Protein AF-A0A2V8VCF5-F1 (afdb_monomer_lite)

Structure (mmCIF, N/CA/C/O backbone):
data_AF-A0A2V8VCF5-F1
#
_entry.id   AF-A0A2V8VCF5-F1
#
loop_
_atom_site.group_PDB
_atom_site.id
_atom_site.type_symbol
_atom_site.label_atom_id
_atom_site.label_alt_id
_atom_site.label_comp_id
_atom_site.label_asym_id
_atom_site.label_entity_id
_atom_site.label_seq_id
_atom_site.pdbx_PDB_ins_code
_atom_site.Cartn_x
_atom_site.Cartn_y
_atom_site.Cartn_z
_atom_site.occupancy
_atom_site.B_iso_or_equiv
_atom_site.auth_seq_id
_atom_site.auth_comp_id
_atom_site.auth_asym_id
_atom_site.auth_atom_id
_atom_site.pdbx_PDB_model_num
ATOM 1 N N . GLY A 1 1 ? -1.513 12.590 6.976 1.00 92.75 1 GLY A N 1
ATOM 2 C CA . GLY A 1 1 ? -1.203 11.803 5.775 1.00 92.75 1 GLY A CA 1
ATOM 3 C C . GLY A 1 1 ? -0.279 10.657 6.103 1.00 92.75 1 GLY A C 1
ATOM 4 O O . GLY A 1 1 ? 0.173 10.561 7.237 1.00 92.75 1 GLY A O 1
ATOM 5 N N . VAL A 1 2 ? -0.005 9.816 5.111 1.00 96.81 2 VAL A N 1
ATOM 6 C CA . VAL A 1 2 ? 0.948 8.700 5.168 1.00 96.81 2 VAL A CA 1
ATOM 7 C C . VAL A 1 2 ? 1.979 8.913 4.069 1.00 96.81 2 VAL A C 1
ATOM 9 O O . VAL A 1 2 ? 1.598 9.116 2.916 1.00 96.81 2 VAL A O 1
ATOM 12 N N . LEU A 1 3 ? 3.261 8.882 4.429 1.00 97.19 3 LEU A N 1
ATOM 13 C CA . LEU A 1 3 ? 4.371 8.872 3.483 1.00 97.19 3 LEU A CA 1
ATOM 14 C C . LEU A 1 3 ? 4.954 7.462 3.444 1.00 97.19 3 LEU A C 1
ATOM 16 O O . LEU A 1 3 ? 5.462 6.978 4.452 1.00 97.19 3 LEU A O 1
ATOM 20 N N . LEU A 1 4 ? 4.890 6.827 2.281 1.00 97.69 4 LEU A N 1
ATOM 21 C CA . LEU A 1 4 ? 5.624 5.608 1.995 1.00 97.69 4 LEU A CA 1
ATOM 22 C C . LEU A 1 4 ? 6.965 5.984 1.366 1.00 97.69 4 LEU A C 1
ATOM 24 O O . LEU A 1 4 ? 7.001 6.680 0.350 1.00 97.69 4 LEU A O 1
ATOM 28 N N . VAL A 1 5 ? 8.043 5.480 1.960 1.00 97.62 5 VAL A N 1
ATOM 29 C CA . VAL A 1 5 ? 9.388 5.484 1.384 1.00 97.62 5 VAL A CA 1
ATOM 30 C C . VAL A 1 5 ? 9.850 4.038 1.348 1.00 97.62 5 VAL A C 1
ATOM 32 O O . VAL A 1 5 ? 9.853 3.373 2.384 1.00 97.62 5 VAL A O 1
ATOM 35 N N . ALA A 1 6 ? 10.217 3.546 0.171 1.00 96.56 6 ALA A N 1
ATOM 36 C CA . ALA A 1 6 ? 10.722 2.191 0.005 1.00 96.56 6 ALA A CA 1
ATOM 37 C C . ALA A 1 6 ? 12.026 2.187 -0.793 1.00 96.56 6 ALA A C 1
ATOM 39 O O . ALA A 1 6 ? 12.244 3.024 -1.670 1.00 96.56 6 ALA A O 1
ATOM 40 N N . SER A 1 7 ? 12.863 1.206 -0.485 1.00 96.75 7 SER A N 1
ATOM 41 C CA . SER A 1 7 ? 14.028 0.804 -1.265 1.00 96.75 7 SER A CA 1
ATOM 42 C C . SER A 1 7 ? 13.925 -0.689 -1.563 1.00 96.75 7 SER A C 1
ATOM 44 O O . SER A 1 7 ? 13.245 -1.423 -0.842 1.00 96.75 7 SER A O 1
ATOM 46 N N . ASN A 1 8 ? 14.591 -1.139 -2.628 1.00 95.56 8 ASN A N 1
ATOM 47 C CA . ASN A 1 8 ? 14.553 -2.529 -3.093 1.00 95.56 8 ASN A CA 1
ATOM 48 C C . ASN A 1 8 ? 13.132 -3.050 -3.379 1.00 95.56 8 ASN A C 1
ATOM 50 O O . ASN A 1 8 ? 12.873 -4.245 -3.243 1.00 95.56 8 ASN A O 1
ATOM 54 N N . LEU A 1 9 ? 12.206 -2.168 -3.765 1.00 97.19 9 LEU A N 1
ATOM 55 C CA . LEU A 1 9 ? 10.868 -2.557 -4.187 1.00 97.19 9 LEU A CA 1
ATOM 56 C C . LEU A 1 9 ? 10.916 -2.924 -5.679 1.00 97.19 9 LEU A C 1
ATOM 58 O O . LEU A 1 9 ? 11.174 -2.036 -6.496 1.00 97.19 9 LEU A O 1
ATOM 62 N N . PRO A 1 10 ? 10.692 -4.194 -6.066 1.00 96.56 10 PRO A N 1
ATOM 63 C CA . PRO A 1 10 ? 10.818 -4.614 -7.460 1.00 96.56 10 PRO A CA 1
ATOM 64 C C . PRO A 1 10 ? 9.954 -3.774 -8.399 1.00 96.56 10 PRO A C 1
ATOM 66 O O . PRO A 1 10 ? 8.858 -3.364 -8.025 1.00 96.56 10 PRO A O 1
ATOM 69 N N . ALA A 1 11 ? 10.419 -3.536 -9.625 1.00 96.38 11 ALA A N 1
ATOM 70 C CA . ALA A 1 11 ? 9.587 -2.892 -10.635 1.00 96.38 11 ALA A CA 1
ATOM 71 C C . ALA A 1 11 ? 8.301 -3.718 -10.849 1.00 96.38 11 ALA A C 1
ATOM 73 O O . ALA A 1 11 ? 8.389 -4.942 -11.030 1.00 96.38 11 ALA A O 1
ATOM 74 N N . PRO A 1 12 ? 7.104 -3.102 -10.817 1.00 96.31 12 PRO A N 1
ATOM 75 C CA . PRO A 1 12 ? 5.870 -3.839 -11.031 1.00 96.31 12 PRO A CA 1
ATOM 76 C C . PRO A 1 12 ? 5.860 -4.426 -12.455 1.00 96.31 12 PRO A C 1
ATOM 78 O O . PRO A 1 12 ? 6.168 -3.713 -13.414 1.00 96.31 12 PRO A O 1
ATOM 81 N N . PRO A 1 13 ? 5.500 -5.712 -12.632 1.00 96.50 13 PRO A N 1
ATOM 82 C CA . PRO A 1 13 ? 5.366 -6.307 -13.958 1.00 96.50 13 PRO A CA 1
ATOM 83 C C . PRO A 1 13 ? 4.349 -5.564 -14.833 1.00 96.50 13 PRO A C 1
ATOM 85 O O . PRO A 1 13 ? 3.465 -4.864 -14.334 1.00 96.50 13 PRO A O 1
ATOM 88 N N . ALA A 1 14 ? 4.406 -5.784 -16.148 1.00 96.81 14 ALA A N 1
ATOM 89 C CA . ALA A 1 14 ? 3.449 -5.192 -17.079 1.00 96.81 14 ALA A CA 1
ATOM 90 C C . ALA A 1 14 ? 1.989 -5.468 -16.655 1.00 96.81 14 ALA A C 1
ATOM 92 O O . ALA A 1 14 ? 1.600 -6.604 -16.379 1.00 96.81 14 ALA A O 1
ATOM 93 N N . GLY A 1 15 ? 1.176 -4.409 -16.599 1.00 97.44 15 GLY A N 1
ATOM 94 C CA . GLY A 1 15 ? -0.229 -4.481 -16.183 1.00 97.44 15 GLY A CA 1
ATOM 95 C C . GLY A 1 15 ? -0.462 -4.546 -14.668 1.00 97.44 15 GLY A C 1
ATOM 96 O O . GLY A 1 15 ? -1.616 -4.687 -14.244 1.00 97.44 15 GLY A O 1
ATOM 97 N N . LYS A 1 16 ? 0.592 -4.426 -13.852 1.00 98.38 16 LYS A N 1
ATOM 98 C CA . LYS A 1 16 ? 0.521 -4.347 -12.390 1.00 98.38 16 LYS A CA 1
ATOM 99 C C . LYS A 1 16 ? 0.939 -2.970 -11.866 1.00 98.38 16 LYS A C 1
ATOM 101 O O . LYS A 1 16 ? 1.604 -2.210 -12.559 1.00 98.38 16 LYS A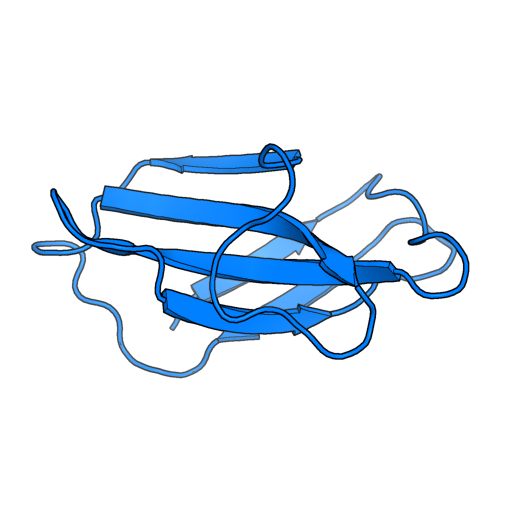 O 1
ATOM 106 N N . ILE A 1 17 ? 0.525 -2.660 -10.642 1.00 98.62 17 ILE A N 1
ATOM 107 C CA . ILE A 1 17 ? 0.872 -1.438 -9.909 1.00 98.62 17 ILE A CA 1
ATOM 108 C C . ILE A 1 17 ? 0.874 -1.726 -8.409 1.00 98.62 17 ILE A C 1
ATOM 110 O O . ILE A 1 17 ? 0.199 -2.657 -7.968 1.00 98.62 17 ILE A O 1
ATOM 114 N N . TYR A 1 18 ? 1.604 -0.945 -7.619 1.00 98.56 18 TYR A N 1
ATOM 115 C CA . TYR A 1 18 ? 1.458 -1.010 -6.172 1.00 98.56 18 TYR A CA 1
ATOM 116 C C . TYR A 1 18 ? 0.284 -0.152 -5.717 1.00 98.56 18 TYR A C 1
ATOM 118 O O . TYR A 1 18 ? 0.098 0.967 -6.193 1.00 98.56 18 TYR A O 1
ATOM 126 N N . GLU A 1 19 ? -0.489 -0.666 -4.771 1.00 98.69 19 GLU A N 1
ATOM 127 C CA . GLU A 1 19 ? -1.580 0.067 -4.142 1.00 98.69 19 GLU A CA 1
ATOM 128 C C . GLU A 1 19 ? -1.357 0.126 -2.637 1.00 98.69 19 GLU A C 1
ATOM 130 O O . GLU A 1 19 ? -1.112 -0.895 -1.991 1.00 98.69 19 GLU A O 1
ATOM 135 N N . MET A 1 20 ? -1.402 1.338 -2.084 1.00 98.62 20 MET A N 1
ATOM 136 C CA . MET A 1 20 ? -1.365 1.557 -0.643 1.00 98.62 20 MET A CA 1
ATOM 137 C C . MET A 1 20 ? -2.781 1.509 -0.078 1.00 98.62 20 MET A C 1
ATOM 139 O O . MET A 1 20 ? -3.707 2.047 -0.677 1.00 98.62 20 MET A O 1
ATOM 143 N N . TRP A 1 21 ? -2.929 0.950 1.118 1.00 98.50 21 TRP A N 1
ATOM 144 C CA . TRP A 1 21 ? -4.200 0.801 1.813 1.00 98.50 21 TRP A CA 1
ATOM 145 C C . TRP A 1 21 ? -4.112 1.338 3.235 1.00 98.50 21 TRP A C 1
ATOM 147 O O . TRP A 1 21 ? -3.145 1.068 3.949 1.00 98.50 21 TRP A O 1
ATOM 157 N N . ILE A 1 22 ? -5.157 2.040 3.670 1.00 98.25 22 ILE A N 1
ATOM 158 C CA . ILE A 1 22 ? -5.395 2.355 5.082 1.00 98.25 22 ILE A CA 1
ATOM 159 C C . ILE A 1 22 ? -6.375 1.317 5.618 1.00 98.25 22 ILE A C 1
ATOM 161 O O . ILE A 1 22 ? -7.487 1.194 5.108 1.00 98.25 22 ILE A O 1
ATOM 165 N N . ILE A 1 23 ? -5.974 0.568 6.641 1.00 97.94 23 ILE A N 1
ATOM 166 C CA . ILE A 1 23 ? -6.778 -0.502 7.234 1.00 97.94 23 ILE A CA 1
ATOM 167 C C . ILE A 1 23 ? -7.288 -0.029 8.601 1.00 97.94 23 ILE A C 1
ATOM 169 O O . ILE A 1 23 ? -6.492 0.109 9.536 1.00 97.94 23 ILE A O 1
ATOM 173 N N . PRO A 1 24 ? -8.598 0.231 8.760 1.00 97.44 24 PRO A N 1
ATOM 174 C CA . PRO A 1 24 ? -9.181 0.578 10.051 1.00 97.44 24 PRO A CA 1
ATOM 175 C C . PRO A 1 24 ? -9.165 -0.608 11.022 1.00 97.44 24 PRO A C 1
ATOM 177 O O . PRO A 1 24 ? -9.219 -1.768 10.610 1.00 97.44 24 PRO A O 1
ATOM 180 N N . LYS A 1 25 ? -9.184 -0.332 12.328 1.00 97.00 25 LYS A N 1
ATOM 181 C CA . LYS A 1 25 ? -9.388 -1.355 13.363 1.00 97.00 25 LYS A CA 1
ATOM 182 C C . LYS A 1 25 ? -10.755 -2.017 13.155 1.00 97.00 25 LYS A C 1
ATOM 184 O O . LYS A 1 25 ? -11.785 -1.367 13.304 1.00 97.00 25 LYS A O 1
ATOM 189 N N . GLY A 1 26 ? -10.756 -3.294 12.768 1.00 92.88 26 GLY A N 1
ATOM 190 C CA . GLY A 1 26 ? -11.976 -4.063 12.482 1.00 92.88 26 GLY A CA 1
ATOM 191 C C . GLY A 1 26 ? -12.726 -3.648 11.207 1.00 92.88 26 GLY A C 1
ATOM 192 O O . GLY A 1 26 ? -13.867 -4.064 11.020 1.00 92.88 26 GLY A O 1
ATOM 193 N N . GLY A 1 27 ? -12.120 -2.823 10.346 1.00 93.81 27 GLY A N 1
ATOM 194 C CA . GLY A 1 27 ? -12.737 -2.326 9.115 1.00 93.81 27 GLY A CA 1
ATOM 195 C C . GLY A 1 27 ? -12.142 -2.927 7.843 1.00 93.81 27 GLY A C 1
ATOM 196 O O . GLY A 1 27 ? -11.166 -3.674 7.873 1.00 93.81 27 GLY A O 1
ATOM 197 N N . LYS A 1 28 ? -12.735 -2.569 6.699 1.00 96.88 28 LYS A N 1
ATOM 198 C CA . LYS A 1 28 ? -12.218 -2.945 5.377 1.00 96.88 28 LYS A CA 1
ATOM 199 C C . LYS A 1 28 ? -11.082 -2.005 4.949 1.00 96.88 28 LYS A C 1
ATOM 201 O O . LYS A 1 28 ? -11.159 -0.817 5.265 1.00 96.88 28 LYS A O 1
ATOM 206 N N . PRO A 1 29 ? -10.068 -2.501 4.217 1.00 97.81 29 PRO A N 1
ATOM 207 C CA . PRO A 1 29 ? -9.041 -1.655 3.617 1.00 97.81 29 PRO A CA 1
ATOM 208 C C . PRO A 1 29 ? -9.660 -0.579 2.720 1.00 97.81 29 PRO A C 1
ATOM 210 O O . PRO A 1 29 ? -10.534 -0.879 1.910 1.00 97.81 29 PRO A O 1
ATOM 213 N N . ALA A 1 30 ? -9.201 0.661 2.865 1.00 97.12 30 ALA A N 1
ATOM 214 C CA . ALA A 1 30 ? -9.556 1.773 1.992 1.00 97.12 30 ALA A CA 1
ATOM 215 C C . ALA A 1 30 ? -8.361 2.130 1.092 1.00 97.12 30 ALA A C 1
ATOM 217 O O . ALA A 1 30 ? -7.236 2.204 1.608 1.00 97.12 30 ALA A O 1
ATOM 218 N N . PRO A 1 31 ? -8.573 2.363 -0.217 1.00 97.44 31 PRO A N 1
ATOM 219 C CA . PRO A 1 31 ? -7.492 2.691 -1.135 1.00 97.44 31 PRO A CA 1
ATOM 220 C C . PRO A 1 31 ? -6.875 4.040 -0.756 1.00 97.44 31 PRO A C 1
ATOM 222 O O . PRO A 1 31 ? -7.561 5.044 -0.554 1.00 97.44 31 PRO A O 1
ATOM 225 N N . ALA A 1 32 ? -5.553 4.059 -0.649 1.00 97.50 32 ALA A N 1
ATOM 226 C CA . ALA A 1 32 ? -4.751 5.225 -0.293 1.00 97.50 32 ALA A CA 1
ATOM 227 C C . ALA A 1 32 ? -3.846 5.688 -1.448 1.00 97.50 32 ALA A C 1
ATOM 229 O O . ALA A 1 32 ? -3.032 6.602 -1.278 1.00 97.50 32 ALA A O 1
ATOM 230 N N . GLY A 1 33 ? -4.031 5.109 -2.634 1.00 97.88 33 GLY A N 1
ATOM 231 C CA . GLY A 1 33 ? -3.443 5.549 -3.892 1.00 97.88 33 GLY A CA 1
ATOM 232 C C . GLY A 1 33 ? -2.516 4.516 -4.520 1.00 97.88 33 GLY A C 1
ATOM 233 O O . GLY A 1 33 ? -1.970 3.641 -3.846 1.00 97.88 33 GLY A O 1
ATOM 234 N N . LEU A 1 34 ? -2.349 4.669 -5.829 1.00 98.25 34 LEU A N 1
ATOM 235 C CA . LEU A 1 34 ? -1.522 3.821 -6.673 1.00 98.25 34 LEU A CA 1
ATOM 236 C C . LEU A 1 34 ? -0.150 4.461 -6.891 1.00 98.25 34 LE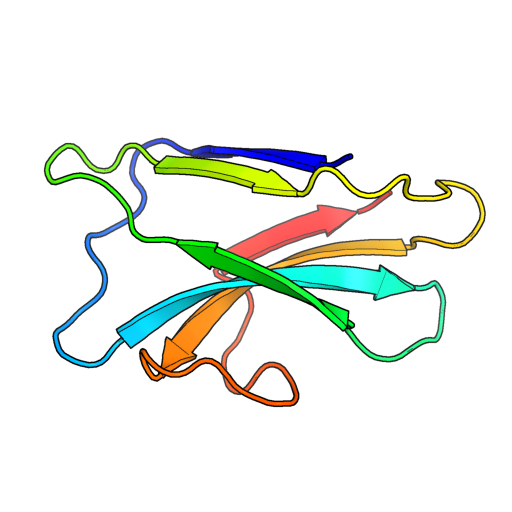U A C 1
ATOM 238 O O . LEU A 1 34 ? -0.053 5.681 -7.030 1.00 98.25 34 LEU A O 1
ATOM 242 N N . PHE A 1 35 ? 0.894 3.642 -6.964 1.00 98.19 35 PHE A N 1
ATOM 243 C CA . PHE A 1 35 ? 2.249 4.084 -7.280 1.00 98.19 35 PHE A CA 1
ATOM 244 C C . PHE A 1 35 ? 3.078 2.945 -7.890 1.00 98.19 35 PHE A C 1
ATOM 246 O O . PHE A 1 35 ? 2.712 1.771 -7.832 1.00 98.19 35 PHE A O 1
ATOM 253 N N . ALA A 1 36 ? 4.216 3.291 -8.480 1.00 97.62 36 ALA A N 1
ATOM 254 C CA . ALA A 1 36 ? 5.209 2.340 -8.964 1.00 97.62 36 ALA A CA 1
ATOM 255 C C . ALA A 1 36 ? 6.566 2.654 -8.329 1.00 97.62 36 ALA A C 1
ATOM 257 O O . ALA A 1 36 ? 6.811 3.792 -7.919 1.00 97.62 36 ALA A O 1
ATOM 258 N N . SER A 1 37 ? 7.434 1.652 -8.240 1.00 97.25 37 SER A N 1
ATOM 259 C CA . SER A 1 37 ? 8.852 1.886 -7.991 1.00 97.25 37 SER A CA 1
ATOM 260 C C . SER A 1 37 ? 9.550 2.384 -9.257 1.00 97.25 37 SER A C 1
ATOM 262 O O . SER A 1 37 ? 9.149 2.072 -10.380 1.00 97.25 37 SER A O 1
ATOM 264 N N . SER A 1 38 ? 10.600 3.169 -9.050 1.00 95.69 38 SER A N 1
ATOM 265 C CA . SER A 1 38 ? 11.593 3.549 -10.049 1.00 95.69 38 SER A CA 1
ATOM 266 C C . SER A 1 38 ? 12.456 2.345 -10.453 1.00 95.69 38 SER A C 1
ATOM 268 O O . SER A 1 38 ? 12.465 1.314 -9.777 1.00 95.69 38 SER A O 1
ATOM 270 N N . GLU A 1 39 ? 13.233 2.481 -11.531 1.00 93.19 39 GLU A N 1
ATOM 271 C CA . GLU A 1 39 ? 14.130 1.419 -12.027 1.00 93.19 39 GLU A CA 1
ATOM 272 C C . GLU A 1 39 ? 15.186 0.974 -11.001 1.00 93.19 39 GLU A C 1
ATOM 274 O O . GLU A 1 39 ? 15.583 -0.188 -10.986 1.00 93.19 39 GLU A O 1
ATOM 279 N N . ASP A 1 40 ? 15.604 1.871 -10.106 1.00 94.69 40 ASP A N 1
ATOM 280 C CA . ASP A 1 40 ? 16.540 1.589 -9.010 1.00 94.69 40 ASP A CA 1
ATOM 281 C C . ASP A 1 40 ? 15.874 0.932 -7.781 1.00 94.69 40 ASP A C 1
ATOM 283 O O . ASP A 1 40 ? 16.512 0.727 -6.747 1.00 94.69 40 ASP A O 1
ATOM 287 N N . GLY A 1 41 ? 14.583 0.601 -7.877 1.00 96.12 41 GLY A N 1
ATOM 288 C CA . GLY A 1 41 ? 13.800 -0.012 -6.809 1.00 96.12 41 GLY A CA 1
ATOM 289 C C . GLY A 1 41 ? 13.379 0.954 -5.701 1.00 96.12 41 GLY A C 1
ATOM 290 O O . GLY A 1 41 ? 12.878 0.507 -4.664 1.00 96.12 41 GLY A O 1
ATOM 291 N N . THR A 1 42 ? 13.574 2.264 -5.875 1.00 98.06 42 THR A N 1
ATOM 292 C CA . THR A 1 42 ? 13.054 3.271 -4.944 1.00 98.06 42 THR A CA 1
ATOM 293 C C . THR A 1 42 ? 11.580 3.557 -5.205 1.00 98.06 42 THR A C 1
ATOM 295 O O . THR A 1 42 ? 11.111 3.503 -6.338 1.00 98.06 42 THR A O 1
ATOM 298 N N . ALA A 1 43 ? 10.819 3.878 -4.161 1.00 97.75 43 ALA A N 1
ATOM 299 C CA . ALA A 1 43 ? 9.456 4.375 -4.315 1.00 97.75 43 ALA A CA 1
ATOM 300 C C . ALA A 1 43 ? 9.135 5.438 -3.266 1.00 97.75 43 ALA A C 1
ATOM 302 O O . ALA A 1 43 ? 9.514 5.315 -2.098 1.00 97.75 43 ALA A O 1
ATOM 303 N N . LEU A 1 44 ? 8.393 6.459 -3.692 1.00 97.56 44 LEU A N 1
ATOM 304 C CA . LEU A 1 44 ? 7.875 7.520 -2.839 1.00 97.56 44 LEU A CA 1
ATOM 305 C C . LEU A 1 44 ? 6.391 7.713 -3.142 1.00 97.56 44 LEU A C 1
ATOM 307 O O . LEU A 1 44 ? 6.029 8.050 -4.268 1.00 97.56 44 LEU A O 1
ATOM 311 N N . HIS A 1 45 ? 5.531 7.539 -2.141 1.00 98.12 45 HIS A N 1
ATOM 312 C CA . HIS A 1 45 ? 4.096 7.786 -2.287 1.00 98.12 45 HIS A CA 1
ATOM 313 C C . HIS A 1 45 ? 3.544 8.535 -1.081 1.00 98.12 45 HIS A C 1
ATOM 315 O O . HIS A 1 45 ? 3.808 8.172 0.062 1.00 98.12 45 HIS A O 1
ATOM 321 N N . LEU A 1 46 ? 2.768 9.590 -1.331 1.00 97.9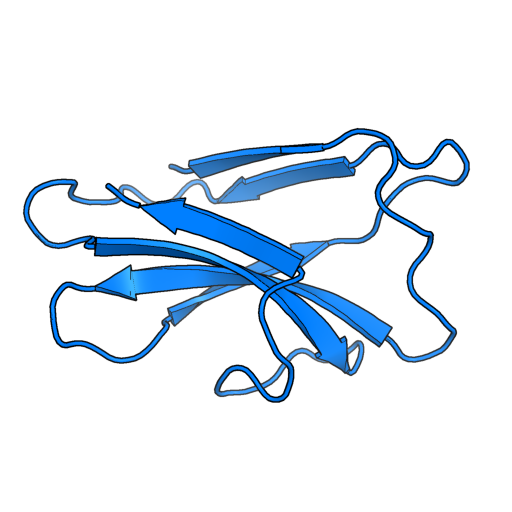4 46 LEU A N 1
ATOM 322 C CA . LEU A 1 46 ? 2.193 10.434 -0.287 1.00 97.94 46 LEU A CA 1
ATOM 323 C C . LEU A 1 46 ? 0.669 10.423 -0.375 1.00 97.94 46 LEU A C 1
ATOM 325 O O . LEU A 1 46 ? 0.074 11.059 -1.245 1.00 97.94 46 LEU A O 1
ATOM 329 N N . HIS A 1 47 ? 0.033 9.805 0.614 1.00 97.44 47 HIS A N 1
ATOM 330 C CA . HIS A 1 47 ? -1.387 9.994 0.864 1.00 97.44 47 HIS A CA 1
ATOM 331 C C . HIS A 1 47 ? -1.592 11.200 1.778 1.00 97.44 47 HIS A C 1
ATOM 333 O O . HIS A 1 47 ? -1.224 11.184 2.954 1.00 97.44 47 HIS A O 1
ATOM 339 N N . ARG A 1 48 ? -2.165 12.279 1.240 1.00 95.88 48 ARG A N 1
ATOM 340 C CA . ARG A 1 48 ? -2.243 13.570 1.944 1.00 95.88 48 ARG A CA 1
ATOM 341 C C . ARG A 1 48 ? -3.356 13.642 2.987 1.00 95.88 48 ARG A C 1
ATOM 343 O O . ARG A 1 48 ? -3.227 14.421 3.929 1.00 95.88 48 ARG A O 1
ATOM 350 N N . THR A 1 49 ? -4.400 12.824 2.870 1.00 94.69 49 THR A N 1
ATOM 351 C CA . THR A 1 49 ? -5.547 12.874 3.786 1.00 94.69 49 THR A CA 1
ATOM 352 C C . THR A 1 49 ? -5.125 12.556 5.217 1.00 94.69 49 THR A C 1
ATOM 354 O O . THR A 1 49 ? -4.254 11.717 5.476 1.00 94.69 49 THR A O 1
ATOM 357 N N . THR A 1 50 ? -5.711 13.270 6.173 1.00 93.62 50 THR A N 1
ATOM 358 C CA . THR A 1 50 ? -5.500 13.011 7.596 1.00 93.62 50 THR A CA 1
ATOM 359 C C . THR A 1 50 ? -5.994 11.613 7.943 1.00 93.62 50 THR A C 1
ATOM 361 O O . THR A 1 50 ? -7.110 11.240 7.595 1.00 93.62 50 THR A O 1
ATOM 364 N N . ILE A 1 51 ? -5.159 10.856 8.650 1.00 93.50 51 ILE A N 1
ATOM 365 C CA . ILE A 1 51 ? -5.528 9.563 9.220 1.00 93.50 51 ILE A CA 1
ATOM 366 C C . ILE A 1 51 ? -5.593 9.699 10.737 1.00 93.50 51 ILE A C 1
ATOM 368 O O . ILE A 1 51 ? -4.844 10.478 11.327 1.00 93.50 51 ILE A O 1
ATOM 372 N N . SER A 1 52 ? -6.487 8.945 11.369 1.00 94.62 52 SER A N 1
ATOM 373 C CA . SER A 1 52 ? -6.576 8.866 12.826 1.00 94.62 52 SER A CA 1
ATOM 374 C C . SER A 1 52 ? -5.865 7.609 13.310 1.00 94.62 52 SER A C 1
ATOM 376 O O . SER A 1 52 ? -6.255 6.499 12.947 1.00 94.62 52 SER A O 1
ATOM 378 N N . LEU A 1 53 ? -4.847 7.767 14.158 1.00 93.31 53 LEU A N 1
ATOM 379 C CA . LEU A 1 53 ? -4.147 6.637 14.788 1.00 93.31 53 LEU A CA 1
ATOM 380 C C . LEU A 1 53 ? -5.044 5.885 15.786 1.00 93.31 53 LEU A C 1
ATOM 382 O O . LEU A 1 53 ? -4.863 4.697 16.037 1.00 93.31 53 LEU A O 1
ATOM 386 N N . ALA A 1 54 ? -6.069 6.551 16.326 1.00 96.44 54 ALA A N 1
ATOM 387 C CA . ALA A 1 54 ? -7.028 5.899 17.210 1.00 96.44 54 ALA A CA 1
ATOM 388 C C . ALA A 1 54 ? -7.847 4.831 16.465 1.00 96.44 54 ALA A C 1
ATOM 390 O O . ALA A 1 54 ? -8.139 3.782 17.041 1.00 96.44 54 ALA A O 1
ATOM 391 N N . THR A 1 55 ? -8.172 5.065 15.189 1.00 96.25 55 THR A N 1
ATOM 392 C CA . THR A 1 55 ? -9.063 4.204 14.392 1.00 96.25 55 THR A CA 1
ATOM 393 C C . THR A 1 55 ? -8.352 3.393 13.311 1.00 96.25 55 THR A C 1
ATOM 395 O O . THR A 1 55 ? -8.944 2.455 12.787 1.00 96.25 55 THR A O 1
ATOM 398 N N . THR A 1 56 ? -7.111 3.727 12.957 1.00 97.81 56 THR A N 1
ATOM 399 C CA . THR A 1 56 ? -6.313 2.976 11.974 1.00 97.81 56 THR A CA 1
ATOM 400 C C . THR A 1 56 ? -5.557 1.855 12.678 1.00 97.81 56 THR A C 1
ATOM 402 O O . THR A 1 56 ? -4.969 2.097 13.724 1.00 97.81 56 THR A O 1
ATOM 405 N N . GLY A 1 57 ? -5.606 0.636 12.141 1.00 97.88 57 GLY A N 1
ATOM 406 C CA . GLY A 1 57 ? -4.878 -0.519 12.675 1.00 97.88 57 GLY A CA 1
ATOM 407 C C . GLY A 1 57 ? -3.622 -0.866 11.879 1.00 97.88 57 GLY A C 1
ATOM 408 O O . GLY A 1 57 ? -2.656 -1.361 12.450 1.00 97.88 57 GLY A O 1
ATOM 409 N N . ALA A 1 58 ? -3.613 -0.611 10.568 1.00 98.06 58 ALA A N 1
ATOM 410 C CA . ALA A 1 58 ? -2.426 -0.827 9.748 1.00 98.06 58 ALA A CA 1
ATOM 411 C C . ALA A 1 58 ? -2.432 0.011 8.466 1.00 98.06 58 ALA A C 1
ATOM 413 O O . ALA A 1 58 ? -3.482 0.417 7.966 1.00 98.06 58 ALA A 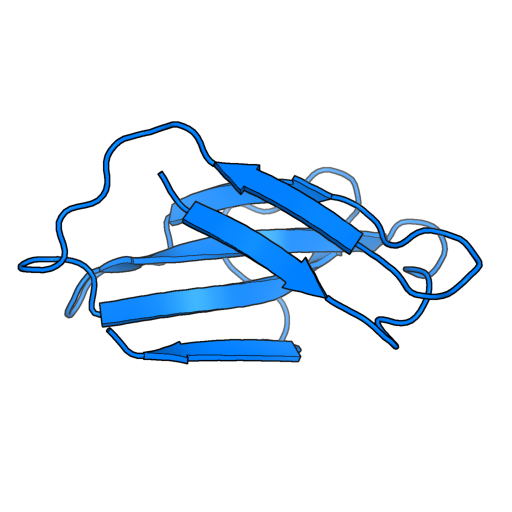O 1
ATOM 414 N N . ILE A 1 59 ? -1.241 0.200 7.908 1.00 98.19 59 ILE A N 1
ATOM 415 C CA . ILE A 1 59 ? -1.021 0.548 6.506 1.00 98.19 59 ILE A CA 1
ATOM 416 C C . ILE A 1 59 ? -0.496 -0.699 5.798 1.00 98.19 59 ILE A C 1
ATOM 418 O O . ILE A 1 59 ? 0.357 -1.404 6.340 1.00 98.19 59 ILE A O 1
ATOM 422 N N . ALA A 1 60 ? -0.984 -0.972 4.592 1.00 98.44 60 ALA A N 1
ATOM 423 C CA . ALA A 1 60 ? -0.500 -2.078 3.772 1.00 98.44 60 ALA A CA 1
ATOM 424 C C . ALA A 1 60 ? -0.198 -1.623 2.343 1.00 98.44 60 ALA A C 1
ATOM 426 O O . ALA A 1 60 ? -0.783 -0.656 1.862 1.00 98.44 60 ALA A O 1
ATOM 427 N N . VAL A 1 61 ? 0.696 -2.335 1.662 1.00 98.56 61 VAL A N 1
ATOM 428 C CA . VAL A 1 61 ? 0.957 -2.175 0.226 1.00 98.56 61 VAL A CA 1
ATOM 429 C C . VAL A 1 61 ? 0.816 -3.527 -0.449 1.00 98.56 61 VAL A C 1
ATOM 431 O O . VAL A 1 61 ? 1.378 -4.508 0.037 1.00 98.56 61 VAL A O 1
ATOM 434 N N . THR A 1 62 ? 0.107 -3.582 -1.570 1.00 98.62 62 THR A N 1
ATOM 435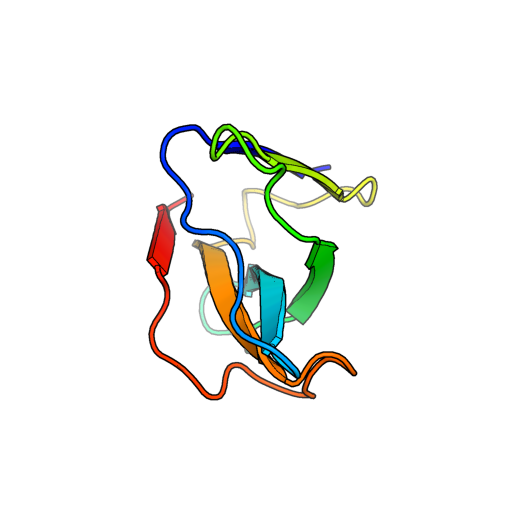 C CA . THR A 1 62 ? -0.111 -4.805 -2.358 1.00 98.62 62 THR A CA 1
ATOM 436 C C . THR A 1 62 ? 0.246 -4.580 -3.830 1.00 98.62 62 THR A C 1
ATOM 438 O O . THR A 1 62 ? 0.407 -3.435 -4.251 1.00 98.62 62 THR A O 1
ATOM 441 N N . LEU A 1 63 ? 0.415 -5.656 -4.613 1.00 98.44 63 LEU A N 1
ATOM 442 C CA . LEU A 1 63 ? 0.705 -5.594 -6.054 1.00 98.44 63 LEU A CA 1
ATOM 443 C C . LEU A 1 63 ? -0.555 -5.940 -6.863 1.00 98.44 63 LEU A C 1
ATOM 445 O O . LEU A 1 63 ? -0.866 -7.104 -7.140 1.00 98.44 63 LEU A O 1
ATOM 449 N N . GLU A 1 64 ? -1.270 -4.908 -7.282 1.00 98.56 64 GLU A N 1
ATOM 450 C CA . GLU A 1 64 ? -2.604 -4.991 -7.872 1.00 98.56 64 GLU A CA 1
ATOM 451 C C . GLU A 1 64 ? -2.587 -4.773 -9.386 1.00 98.56 64 GLU A C 1
ATOM 453 O O . GLU A 1 64 ? -1.545 -4.544 -10.000 1.00 98.56 64 GLU A O 1
ATOM 458 N N . ARG A 1 65 ? -3.747 -4.905 -10.039 1.00 98.00 65 ARG A N 1
ATOM 459 C CA . ARG A 1 65 ? -3.889 -4.537 -11.458 1.00 98.00 65 ARG A CA 1
ATOM 460 C C . ARG A 1 65 ? -3.705 -3.028 -11.624 1.00 98.00 65 ARG A C 1
ATOM 462 O O . ARG A 1 65 ? -4.178 -2.266 -10.795 1.00 98.00 65 ARG A O 1
ATOM 469 N N . ALA A 1 66 ? -3.100 -2.601 -12.733 1.00 95.38 66 ALA A N 1
ATOM 470 C CA . ALA A 1 66 ? -2.723 -1.201 -12.972 1.00 95.38 66 ALA A CA 1
ATOM 471 C C . ALA A 1 66 ? -3.861 -0.158 -12.869 1.00 95.38 66 ALA A C 1
ATOM 473 O O . ALA A 1 66 ? -3.579 1.022 -12.695 1.00 95.38 66 ALA A O 1
ATOM 474 N N . GLY A 1 67 ? -5.129 -0.575 -12.964 1.00 92.62 67 GLY A N 1
ATOM 475 C CA . GLY A 1 67 ? -6.297 0.297 -12.780 1.00 92.62 67 GLY A CA 1
ATOM 476 C C . GLY A 1 67 ? -6.754 0.477 -11.327 1.00 92.62 67 GLY A C 1
ATOM 477 O O . GLY A 1 67 ? -7.745 1.166 -11.107 1.00 92.62 67 GLY A O 1
ATOM 478 N N . GLY A 1 68 ? -6.070 -0.145 -10.362 1.00 92.81 68 GLY A N 1
ATOM 479 C CA . GLY A 1 68 ? -6.554 -0.289 -8.991 1.00 92.81 68 GLY A CA 1
ATOM 480 C C . GLY A 1 68 ? -7.640 -1.358 -8.868 1.00 92.81 68 GLY A C 1
ATOM 481 O O . GLY A 1 68 ? -8.097 -1.939 -9.861 1.00 92.81 68 GLY A O 1
ATOM 482 N N . VAL A 1 69 ? -8.021 -1.651 -7.630 1.00 96.62 69 VAL A N 1
ATOM 483 C CA . VAL A 1 69 ? -9.063 -2.626 -7.281 1.00 96.62 69 VAL A CA 1
ATOM 484 C C . VAL A 1 69 ? -9.917 -2.092 -6.130 1.00 96.62 69 VAL A C 1
ATOM 486 O O . VAL A 1 69 ? -9.483 -1.233 -5.374 1.00 96.62 69 VAL A O 1
ATOM 489 N N . ASP A 1 70 ? -11.136 -2.609 -5.961 1.00 96.19 70 ASP A N 1
ATOM 490 C CA . ASP A 1 70 ? -12.027 -2.155 -4.876 1.00 96.19 70 ASP A CA 1
ATOM 491 C C . ASP A 1 70 ? -11.620 -2.702 -3.493 1.00 96.19 70 ASP A C 1
ATOM 493 O O . ASP A 1 70 ? -12.032 -2.183 -2.454 1.00 96.19 70 ASP A O 1
ATOM 497 N N . ALA A 1 71 ? -10.830 -3.777 -3.469 1.00 97.31 71 ALA A N 1
ATOM 498 C CA . ALA A 1 71 ? -10.253 -4.383 -2.275 1.00 97.31 71 ALA A CA 1
ATOM 499 C C . ALA A 1 71 ? -8.967 -5.140 -2.652 1.00 97.31 71 ALA A C 1
ATOM 501 O O . ALA A 1 71 ? -8.889 -5.629 -3.783 1.00 97.31 71 ALA A O 1
ATOM 502 N N . PRO A 1 72 ? -7.998 -5.300 -1.726 1.00 97.94 72 PRO A N 1
ATOM 503 C CA . PRO A 1 72 ? -6.776 -6.061 -1.980 1.00 97.94 72 PRO A CA 1
ATOM 504 C C . PRO A 1 72 ? -7.058 -7.425 -2.613 1.00 97.94 72 PRO A C 1
ATOM 506 O O . PRO A 1 72 ? -7.809 -8.224 -2.048 1.00 97.94 72 PRO A O 1
ATOM 509 N N . THR A 1 73 ? -6.445 -7.711 -3.765 1.00 98.25 73 THR A N 1
ATOM 510 C CA . THR A 1 73 ? -6.562 -9.029 -4.419 1.00 98.25 73 THR A CA 1
ATOM 511 C C . THR A 1 73 ? -5.328 -9.896 -4.211 1.00 98.25 73 THR A C 1
ATOM 513 O O . THR A 1 73 ? -5.353 -11.096 -4.488 1.00 98.25 73 THR A O 1
ATOM 516 N N . SER A 1 74 ? -4.247 -9.304 -3.702 1.00 98.00 74 SER A N 1
ATOM 517 C CA . SER A 1 74 ? -2.984 -9.978 -3.420 1.00 98.00 74 SER A CA 1
ATOM 518 C C . SER A 1 74 ? -2.578 -9.841 -1.952 1.00 98.00 74 SER A C 1
ATOM 520 O O . SER A 1 74 ? -3.094 -8.999 -1.213 1.00 98.00 74 SER A O 1
ATOM 522 N N . GLN A 1 75 ? -1.654 -10.697 -1.507 1.00 97.94 75 GLN A N 1
ATOM 523 C CA . GLN A 1 75 ? -1.074 -10.556 -0.175 1.00 97.94 75 GLN A CA 1
ATOM 524 C C . GLN A 1 75 ? -0.239 -9.269 -0.091 1.00 97.94 75 GLN A C 1
ATOM 526 O O . GLN A 1 75 ? 0.444 -8.925 -1.061 1.00 97.94 75 GLN A O 1
ATOM 531 N N . PRO A 1 76 ? -0.254 -8.569 1.056 1.00 98.06 76 PRO A N 1
ATOM 532 C CA . PRO A 1 76 ? 0.591 -7.402 1.241 1.00 98.06 76 PRO A CA 1
ATOM 533 C C . PRO A 1 76 ? 2.078 -7.736 1.117 1.00 98.06 76 PRO A C 1
ATOM 535 O O . PRO A 1 76 ? 2.562 -8.694 1.716 1.00 98.06 76 PRO A O 1
ATOM 538 N N . VAL A 1 77 ? 2.806 -6.897 0.384 1.00 97.88 77 VAL A N 1
ATOM 539 C CA . VAL A 1 77 ? 4.276 -6.914 0.321 1.00 97.88 77 VAL A CA 1
ATOM 540 C C . VAL A 1 77 ? 4.902 -6.044 1.412 1.00 97.88 77 VAL A C 1
ATOM 542 O O . VAL A 1 77 ? 6.055 -6.245 1.778 1.00 97.88 77 VAL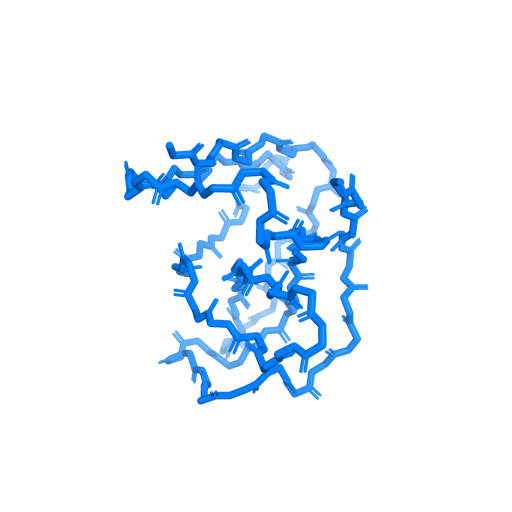 A O 1
ATOM 545 N N . ILE A 1 78 ? 4.138 -5.089 1.952 1.00 97.81 78 ILE A N 1
ATOM 546 C CA . ILE A 1 78 ? 4.509 -4.261 3.103 1.00 97.81 78 ILE A CA 1
ATOM 547 C C . ILE A 1 78 ? 3.301 -4.195 4.033 1.00 97.81 78 ILE A C 1
ATOM 549 O O . ILE A 1 78 ? 2.179 -3.969 3.576 1.00 97.81 78 ILE A O 1
ATOM 553 N N . VAL A 1 79 ? 3.539 -4.350 5.336 1.00 97.81 79 VAL A N 1
ATOM 554 C CA . VAL A 1 79 ? 2.556 -4.094 6.394 1.00 97.81 79 VAL A CA 1
ATOM 555 C C . VAL A 1 79 ? 3.232 -3.301 7.503 1.00 97.81 79 VAL A C 1
ATOM 557 O O . VAL A 1 79 ? 4.285 -3.696 7.997 1.00 97.81 79 VAL A O 1
ATOM 560 N N . ALA A 1 80 ? 2.605 -2.204 7.915 1.00 96.81 80 ALA A N 1
ATOM 561 C CA . ALA A 1 80 ? 2.979 -1.435 9.092 1.00 96.81 80 ALA A CA 1
ATOM 562 C C . ALA A 1 80 ? 1.771 -1.360 10.032 1.00 96.81 80 ALA A C 1
ATOM 564 O O . ALA A 1 80 ? 0.764 -0.739 9.693 1.00 96.81 80 ALA A O 1
ATOM 565 N N . ALA A 1 81 ? 1.859 -2.015 11.189 1.00 95.50 81 ALA A N 1
ATOM 566 C CA . ALA A 1 81 ? 0.844 -1.916 12.237 1.00 95.50 81 ALA A CA 1
ATOM 567 C C . ALA A 1 81 ? 0.940 -0.557 12.956 1.00 95.50 81 ALA A C 1
ATOM 569 O O . ALA A 1 81 ? 2.044 -0.027 13.108 1.00 95.50 81 ALA A O 1
ATOM 570 N N . LEU A 1 82 ? -0.205 -0.011 13.380 1.00 89.69 82 LEU A N 1
ATOM 571 C CA . LEU A 1 82 ? -0.339 1.294 14.045 1.00 89.69 82 LEU A CA 1
ATOM 572 C C . LEU A 1 82 ? -1.068 1.198 15.391 1.00 89.69 82 LEU A C 1
ATOM 574 O O . LEU A 1 82 ? -1.970 0.338 15.532 1.00 89.69 82 LEU A O 1
#

Foldseek 3Di:
DDKDWDAQADFQPPQKWKWKWFAWDVDATDTQDTHGADPRRIDIDDRPDDDDLVTTFKMFMAIGGPVDDRHHPGDTPDIDTD

Radius of gyration: 12.21 Å; chains: 1; bounding box: 29×24×34 Å

Secondary structure (DSSP, 8-state):
-EEEEESS-PPPPTTEEEEEEEEETTS--EEEEEE---TTS-EEEEE-S---TTTEEEEEEEEEETT--SS--S--SEEEE-

Sequence (82 aa):
GVLLVASNLPAPPAGKIYEMWIIPKGGKPAPAGLFASSEDGTALHLHRTTISLATTGAIAVTLERAGGVDAPTSQPVIVAAL

pLDDT: mean 96.79, std 1.8, range [89.69, 98.69]